Protein AF-A0A1R3JNY1-F1 (afdb_monomer_lite)

Secondary structure (DSSP, 8-state):
-PPPEEEEEEEEETTEEEEEEEETTSEEEEEEEEEEETTEEEEEEEEEETTTSS---

Organism: Corchorus capsularis (NCBI:txid210143)

Radius of gyration: 14.52 Å; chains: 1; bounding box: 42×26×34 Å

Structure (mmCIF, N/CA/C/O backbone):
data_AF-A0A1R3JNY1-F1
#
_entry.id   AF-A0A1R3JNY1-F1
#
loop_
_atom_site.group_PDB
_atom_site.id
_atom_site.type_symbol
_atom_site.label_atom_id
_atom_site.label_alt_id
_atom_site.label_comp_id
_atom_site.label_asym_id
_atom_site.label_entity_id
_atom_site.label_seq_id
_atom_site.pdbx_PDB_ins_code
_atom_site.Cartn_x
_atom_site.Cartn_y
_atom_site.Cartn_z
_atom_site.occupancy
_atom_site.B_iso_or_equiv
_atom_site.auth_seq_id
_atom_site.auth_comp_id
_atom_site.auth_asym_id
_atom_site.auth_atom_id
_atom_site.pdbx_PDB_model_num
ATOM 1 N N . MET A 1 1 ? 0.529 20.739 -18.303 1.00 60.19 1 MET A N 1
ATOM 2 C CA . MET A 1 1 ? 0.415 19.486 -19.086 1.00 60.19 1 MET A CA 1
ATOM 3 C C . MET A 1 1 ? 0.140 18.338 -18.113 1.00 60.19 1 MET A C 1
ATOM 5 O O . MET A 1 1 ? 0.928 18.163 -17.195 1.00 60.19 1 MET A O 1
ATOM 9 N N . ARG A 1 2 ? -1.003 17.635 -18.204 1.00 73.94 2 ARG A N 1
ATOM 10 C CA . ARG A 1 2 ? -1.308 16.480 -17.326 1.00 73.94 2 ARG A CA 1
ATOM 11 C C . ARG A 1 2 ? -0.581 15.253 -17.872 1.00 73.94 2 ARG A C 1
ATOM 13 O O . ARG A 1 2 ? -0.795 14.896 -19.024 1.00 73.94 2 ARG A O 1
ATOM 20 N N . ILE A 1 3 ? 0.260 14.621 -17.056 1.00 73.75 3 ILE A N 1
ATOM 21 C CA . ILE A 1 3 ? 0.885 13.344 -17.413 1.00 73.75 3 ILE A CA 1
ATOM 22 C C . ILE A 1 3 ? -0.229 12.285 -17.402 1.00 73.75 3 ILE A C 1
ATOM 24 O O . ILE A 1 3 ? -0.923 12.171 -16.381 1.00 73.75 3 ILE A O 1
ATOM 28 N N . PRO A 1 4 ? -0.452 11.540 -18.499 1.00 82.88 4 PRO A N 1
ATOM 29 C CA . PRO A 1 4 ? -1.426 10.459 -18.495 1.00 82.88 4 PRO A CA 1
ATOM 30 C C . PRO A 1 4 ? -1.048 9.446 -17.407 1.00 82.88 4 PRO A C 1
ATOM 32 O O . PRO A 1 4 ? 0.118 9.072 -17.248 1.00 82.88 4 PRO A O 1
ATOM 35 N N . SER A 1 5 ? -2.034 9.072 -16.591 1.00 86.44 5 SER A N 1
ATOM 36 C CA . SER A 1 5 ? -1.860 8.115 -15.500 1.00 86.44 5 SER A CA 1
ATOM 37 C C . SER A 1 5 ? -3.047 7.167 -15.447 1.00 86.44 5 SER A C 1
ATOM 39 O O . SER A 1 5 ? -4.189 7.600 -15.585 1.00 86.44 5 SER A O 1
ATOM 41 N N . LEU A 1 6 ? -2.747 5.884 -15.272 1.00 91.50 6 LEU A N 1
ATOM 42 C CA . LEU A 1 6 ? -3.708 4.816 -15.058 1.00 91.50 6 LEU A CA 1
ATOM 43 C C . LEU A 1 6 ? -3.832 4.590 -13.551 1.00 91.50 6 LEU A C 1
ATOM 45 O O . LEU A 1 6 ? -2.830 4.521 -12.843 1.00 91.50 6 LEU A O 1
ATOM 49 N N . TRP A 1 7 ? -5.054 4.498 -13.044 1.00 89.69 7 TRP A N 1
ATOM 50 C CA . TRP A 1 7 ? -5.325 4.238 -11.634 1.00 89.69 7 TRP A CA 1
ATOM 51 C C . TRP A 1 7 ? -6.447 3.212 -11.519 1.00 89.69 7 TRP A C 1
ATOM 53 O O . TRP A 1 7 ? -7.367 3.200 -12.334 1.00 89.69 7 TRP A O 1
ATOM 63 N N . GLY A 1 8 ? -6.355 2.370 -10.497 1.00 94.31 8 GLY A N 1
ATOM 64 C CA . GLY A 1 8 ? -7.389 1.425 -10.117 1.00 94.31 8 GLY A CA 1
ATOM 65 C C . GLY A 1 8 ? -7.510 1.343 -8.602 1.00 94.31 8 GLY A C 1
ATOM 66 O O . GLY A 1 8 ? -6.556 1.601 -7.862 1.00 94.31 8 GLY A O 1
ATOM 67 N N . GLN A 1 9 ? -8.699 0.976 -8.137 1.00 93.81 9 GLN A N 1
ATOM 68 C CA . GLN A 1 9 ? -8.931 0.627 -6.743 1.00 93.81 9 GLN A CA 1
ATOM 69 C C . GLN A 1 9 ? -9.739 -0.660 -6.651 1.00 93.81 9 GLN A C 1
ATOM 71 O O . GLN A 1 9 ? -10.600 -0.918 -7.491 1.00 93.81 9 GLN A O 1
ATOM 76 N N . HIS A 1 10 ? -9.478 -1.440 -5.612 1.00 92.25 10 HIS A N 1
ATOM 77 C CA . HIS A 1 10 ? -10.197 -2.667 -5.326 1.00 92.25 10 HIS A CA 1
ATOM 78 C C . HIS A 1 10 ? -10.386 -2.815 -3.816 1.00 92.25 10 HIS A C 1
ATOM 80 O O . HIS A 1 10 ? -9.447 -2.605 -3.047 1.00 92.25 10 HIS A O 1
ATOM 86 N N . ALA A 1 11 ? -11.606 -3.141 -3.395 1.00 92.38 11 ALA A N 1
ATOM 87 C CA . ALA A 1 11 ? -11.895 -3.495 -2.012 1.00 92.38 11 ALA A CA 1
ATOM 88 C C . ALA A 1 11 ? -11.669 -5.001 -1.853 1.00 92.38 11 ALA A C 1
ATOM 90 O O . ALA A 1 11 ? -12.352 -5.787 -2.503 1.00 92.38 11 ALA A O 1
ATOM 91 N N . LEU A 1 12 ? -10.691 -5.379 -1.028 1.00 87.19 12 LEU A N 1
ATOM 92 C CA . LEU A 1 12 ? -10.435 -6.780 -0.680 1.00 87.19 12 LEU A CA 1
ATOM 93 C C . LEU A 1 12 ? -11.458 -7.292 0.341 1.00 87.19 12 LEU A C 1
ATOM 95 O O . LEU A 1 12 ? -11.819 -8.462 0.316 1.00 87.19 12 LEU A O 1
ATOM 99 N N . ASP A 1 13 ? -11.923 -6.402 1.216 1.00 85.25 13 ASP A N 1
ATOM 100 C CA . ASP A 1 13 ? -13.000 -6.628 2.177 1.00 85.25 13 ASP A CA 1
ATOM 101 C C . ASP A 1 13 ? -13.661 -5.274 2.500 1.00 85.25 13 ASP A C 1
ATOM 103 O O . ASP A 1 13 ? -13.149 -4.223 2.100 1.00 85.25 13 ASP A O 1
ATOM 107 N N . VAL A 1 14 ? -14.765 -5.266 3.250 1.00 83.25 14 VAL A N 1
ATOM 108 C CA . VAL A 1 14 ? -15.492 -4.055 3.682 1.00 83.25 14 VAL A CA 1
ATOM 109 C C . VAL A 1 14 ? -14.561 -3.025 4.342 1.00 83.25 14 VAL A C 1
ATOM 111 O O . VAL A 1 14 ? -14.802 -1.823 4.247 1.00 83.25 14 VAL A O 1
ATOM 114 N N . THR A 1 15 ? -13.475 -3.486 4.966 1.00 84.81 15 THR A N 1
ATOM 115 C CA . THR A 1 15 ? -12.513 -2.669 5.719 1.00 84.81 15 THR A CA 1
ATOM 116 C C . THR A 1 15 ? -11.133 -2.542 5.070 1.00 84.81 15 THR A C 1
ATOM 118 O O . THR A 1 15 ? -10.269 -1.852 5.613 1.00 84.81 15 THR A O 1
ATOM 121 N N . THR A 1 16 ? -10.885 -3.195 3.928 1.00 89.94 16 THR A N 1
ATOM 122 C CA . THR A 1 16 ? -9.562 -3.201 3.282 1.00 89.94 16 THR A CA 1
ATOM 123 C C . THR A 1 16 ? -9.656 -2.748 1.835 1.00 89.94 16 THR A C 1
ATOM 125 O O . THR A 1 16 ? -10.257 -3.415 0.994 1.00 89.94 16 THR A O 1
ATOM 128 N N . ILE A 1 17 ? -9.013 -1.624 1.526 1.00 93.44 17 ILE A N 1
ATOM 129 C CA . ILE A 1 17 ? -8.986 -1.027 0.193 1.00 93.44 17 ILE A CA 1
ATOM 130 C C . ILE A 1 17 ? -7.550 -0.977 -0.305 1.00 93.44 17 ILE A C 1
ATOM 132 O O . ILE A 1 17 ? -6.659 -0.441 0.352 1.00 93.44 17 ILE A O 1
ATOM 136 N N . VAL A 1 18 ? -7.352 -1.465 -1.521 1.00 93.12 18 VAL A N 1
ATOM 137 C CA . VAL A 1 18 ? -6.101 -1.347 -2.258 1.00 93.12 18 VAL A CA 1
ATOM 138 C C . VAL A 1 18 ? -6.293 -0.363 -3.400 1.00 93.12 18 VAL A C 1
ATOM 140 O O . VAL A 1 18 ? -7.284 -0.408 -4.128 1.00 93.12 18 VAL A O 1
ATOM 143 N N . LYS A 1 19 ? -5.336 0.542 -3.566 1.00 94.62 19 LYS A N 1
ATOM 144 C CA . LYS 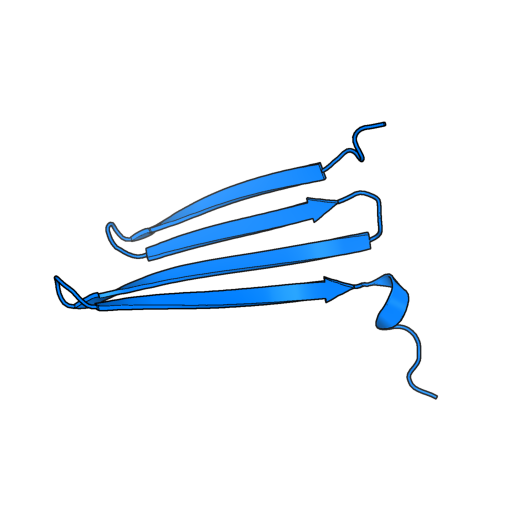A 1 19 ? -5.265 1.505 -4.659 1.00 94.62 19 LYS A CA 1
ATOM 145 C C . LYS A 1 19 ? -3.913 1.367 -5.326 1.00 94.62 19 LYS A C 1
ATOM 147 O O . LYS A 1 19 ? -2.888 1.346 -4.655 1.00 94.62 19 LYS A O 1
ATOM 152 N N . ALA A 1 20 ? -3.919 1.316 -6.644 1.00 93.56 20 ALA A N 1
ATOM 153 C CA . ALA A 1 20 ? -2.711 1.328 -7.444 1.00 93.56 20 ALA A CA 1
ATOM 154 C C . ALA A 1 20 ? -2.817 2.443 -8.476 1.00 93.56 20 ALA A C 1
ATOM 156 O O . ALA A 1 20 ? -3.888 2.718 -9.024 1.00 93.56 20 ALA A O 1
ATOM 157 N N . ARG A 1 21 ? -1.701 3.107 -8.738 1.00 92.19 21 ARG A N 1
ATOM 158 C CA . ARG A 1 21 ? -1.597 4.147 -9.749 1.00 92.19 21 ARG A CA 1
ATOM 159 C C . ARG A 1 21 ? -0.259 4.028 -10.449 1.00 92.19 21 ARG A C 1
ATOM 161 O O . ARG A 1 21 ? 0.773 3.907 -9.810 1.00 92.19 21 ARG A O 1
ATOM 168 N N . MET A 1 22 ? -0.273 4.131 -11.765 1.00 87.62 22 MET A N 1
ATOM 169 C CA . MET A 1 22 ? 0.925 4.187 -12.584 1.00 87.62 22 MET A CA 1
ATOM 170 C C . MET A 1 22 ? 0.836 5.400 -13.500 1.00 87.62 22 MET A C 1
ATOM 172 O O . MET A 1 22 ? -0.234 5.731 -14.013 1.00 87.62 22 MET A O 1
ATOM 176 N N . ASN A 1 23 ? 1.941 6.108 -13.686 1.00 86.50 23 ASN A N 1
ATOM 177 C CA . ASN A 1 23 ? 2.005 7.219 -14.625 1.00 86.50 23 ASN A CA 1
ATOM 178 C C . ASN A 1 23 ? 2.980 6.924 -15.769 1.00 86.50 23 ASN A C 1
ATOM 180 O O . ASN A 1 23 ? 3.899 6.117 -15.639 1.00 86.50 23 ASN A O 1
ATOM 184 N N . ASN A 1 24 ? 2.798 7.625 -16.890 1.00 79.44 24 ASN A N 1
ATOM 185 C CA . ASN A 1 24 ? 3.694 7.517 -18.046 1.00 79.44 24 ASN A CA 1
ATOM 186 C C . ASN A 1 24 ? 5.125 8.0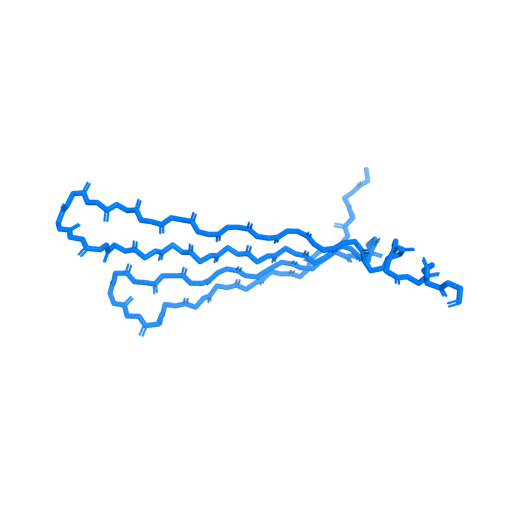16 -1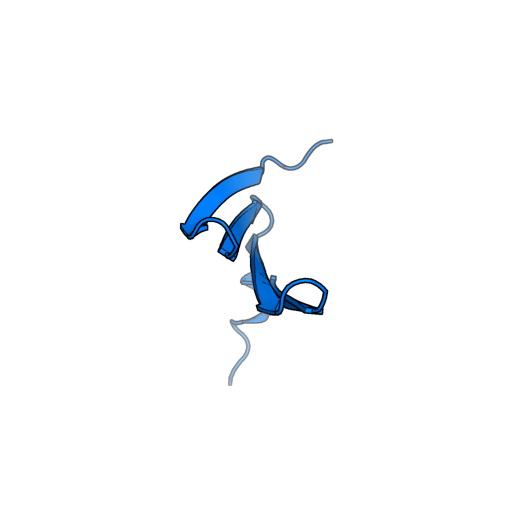7.779 1.00 79.44 24 ASN A C 1
ATOM 188 O O . ASN A 1 24 ? 5.975 7.905 -18.654 1.00 79.44 24 ASN A O 1
ATOM 192 N N . ALA A 1 25 ? 5.398 8.574 -16.597 1.00 81.31 25 ALA A N 1
ATOM 193 C CA . ALA A 1 25 ? 6.740 8.967 -16.185 1.00 81.31 25 ALA A CA 1
ATOM 194 C C . ALA A 1 25 ? 7.524 7.807 -15.542 1.00 81.31 25 ALA A C 1
ATOM 196 O O . ALA A 1 25 ? 8.623 8.028 -15.044 1.00 81.31 25 ALA A O 1
ATOM 197 N N . GLY A 1 26 ? 6.982 6.582 -15.540 1.00 80.31 26 GLY A N 1
ATOM 198 C CA . GLY A 1 26 ? 7.645 5.406 -14.970 1.00 80.31 26 GLY A CA 1
ATOM 199 C C . GLY A 1 26 ? 7.509 5.293 -13.450 1.00 80.31 26 GLY A C 1
ATOM 200 O O . GLY A 1 26 ? 8.186 4.456 -12.846 1.00 80.31 26 GLY A O 1
ATOM 201 N N . LYS A 1 27 ? 6.633 6.096 -12.828 1.00 87.44 27 LYS A N 1
ATOM 202 C CA . LYS A 1 27 ? 6.303 5.958 -11.408 1.00 87.44 27 LYS A CA 1
ATOM 203 C C . LYS A 1 27 ? 5.099 5.054 -11.215 1.00 87.44 27 LYS A C 1
ATOM 205 O O . LYS A 1 27 ? 4.045 5.280 -11.822 1.00 87.44 27 LYS A O 1
ATOM 210 N N . ALA A 1 28 ? 5.234 4.098 -10.311 1.00 90.06 28 ALA A N 1
ATOM 211 C CA . ALA A 1 28 ? 4.141 3.292 -9.799 1.00 90.06 28 ALA A CA 1
ATOM 212 C C . ALA A 1 28 ? 3.957 3.587 -8.308 1.00 90.06 28 ALA A C 1
ATOM 214 O O . ALA A 1 28 ? 4.923 3.614 -7.554 1.00 90.06 28 ALA A O 1
ATOM 215 N N . SER A 1 29 ? 2.725 3.801 -7.868 1.00 90.06 29 SER A N 1
ATOM 216 C CA . SER A 1 29 ? 2.377 3.934 -6.460 1.00 90.06 29 SER A CA 1
ATOM 217 C C . SER A 1 29 ? 1.275 2.958 -6.084 1.00 90.06 29 SER A C 1
ATOM 219 O O . SER A 1 29 ? 0.335 2.711 -6.842 1.00 90.06 29 SER A O 1
ATOM 221 N N . ALA A 1 30 ? 1.410 2.390 -4.895 1.00 92.88 30 ALA A N 1
ATOM 222 C CA . ALA A 1 30 ? 0.445 1.491 -4.297 1.00 92.88 30 ALA A CA 1
ATOM 223 C C . ALA A 1 30 ? 0.106 1.989 -2.893 1.00 92.88 30 ALA A C 1
ATOM 225 O O . ALA A 1 30 ? 0.974 2.449 -2.151 1.00 92.88 30 ALA A O 1
ATOM 226 N N . LEU A 1 31 ? -1.169 1.902 -2.537 1.00 93.75 31 LEU A N 1
ATOM 227 C CA . LEU A 1 31 ? -1.683 2.241 -1.224 1.00 93.75 31 LEU A CA 1
ATOM 228 C C . LEU A 1 31 ? -2.629 1.140 -0.775 1.00 93.75 31 LEU A C 1
ATOM 230 O O . LEU A 1 31 ? -3.585 0.810 -1.470 1.00 93.75 31 LEU A O 1
ATOM 234 N N . ILE A 1 32 ? -2.363 0.592 0.399 1.00 92.50 32 ILE A N 1
ATOM 235 C CA . ILE A 1 32 ? -3.214 -0.371 1.079 1.00 92.50 32 ILE A CA 1
ATOM 236 C C . ILE A 1 32 ? -3.689 0.313 2.346 1.00 92.50 32 ILE A C 1
ATOM 238 O O . ILE A 1 32 ? -2.882 0.743 3.166 1.00 92.50 32 ILE A O 1
ATOM 242 N N . GLN A 1 33 ? -4.998 0.429 2.491 1.00 93.38 33 GLN A N 1
ATOM 243 C CA . GLN A 1 33 ? -5.630 0.940 3.691 1.00 93.38 33 GLN A CA 1
ATOM 244 C C . GLN A 1 33 ? -6.467 -0.183 4.286 1.00 93.38 33 GLN A C 1
ATOM 246 O O . GLN A 1 33 ? -7.389 -0.665 3.635 1.00 93.38 33 GLN A O 1
ATOM 251 N N . GLN A 1 34 ? -6.135 -0.598 5.501 1.00 92.38 34 GLN A N 1
ATOM 252 C CA . GLN A 1 34 ? -6.805 -1.673 6.219 1.00 92.38 34 GLN A CA 1
ATOM 253 C C . GLN A 1 34 ? -7.253 -1.170 7.587 1.00 92.38 34 GLN A C 1
ATOM 255 O O . GLN A 1 34 ? -6.444 -0.656 8.360 1.00 92.38 34 GLN A O 1
ATOM 260 N N . GLU A 1 35 ? -8.529 -1.339 7.923 1.00 89.69 35 GLU A N 1
ATOM 261 C CA . GLU A 1 35 ? -8.983 -1.128 9.298 1.00 89.69 35 GLU A CA 1
ATOM 262 C C . GLU A 1 35 ? -8.635 -2.354 10.147 1.00 89.69 35 GLU A C 1
ATOM 264 O O . GLU A 1 35 ? -9.106 -3.464 9.908 1.00 89.69 35 GLU A O 1
ATOM 269 N N . TRP A 1 36 ? -7.782 -2.153 11.147 1.00 73.56 36 TRP A N 1
ATOM 270 C CA . TRP A 1 36 ? -7.326 -3.197 12.065 1.00 73.56 36 TRP A CA 1
ATOM 271 C C . TRP A 1 36 ? -8.312 -3.416 13.227 1.00 73.56 36 TRP A C 1
ATOM 273 O O . TRP A 1 36 ? -8.429 -4.510 13.769 1.00 73.56 36 TRP A O 1
ATOM 283 N N . HIS A 1 37 ? -9.041 -2.368 13.620 1.00 82.81 37 HIS A N 1
ATOM 284 C CA . HIS A 1 37 ? -10.117 -2.388 14.618 1.00 82.81 37 HIS A CA 1
ATOM 285 C C . HIS A 1 37 ? -11.061 -1.205 14.338 1.00 82.81 37 HIS A C 1
ATOM 287 O O . HIS A 1 37 ? -10.656 -0.277 13.644 1.00 82.81 37 HIS A O 1
ATOM 293 N N . ARG A 1 38 ? -12.271 -1.158 14.926 1.00 72.62 38 ARG A N 1
ATOM 294 C CA . ARG A 1 38 ? -13.321 -0.122 14.701 1.00 72.62 38 ARG A CA 1
ATOM 295 C C . ARG A 1 38 ? -12.883 1.360 14.821 1.00 72.62 38 ARG A C 1
ATOM 297 O O . ARG A 1 38 ? -13.694 2.250 14.590 1.00 72.62 38 ARG A O 1
ATOM 304 N N . ARG A 1 39 ? -11.642 1.645 15.234 1.00 79.44 39 ARG A N 1
ATOM 305 C CA . ARG A 1 39 ? -11.028 2.987 15.307 1.00 79.44 39 ARG A CA 1
ATOM 306 C C . ARG A 1 39 ? -9.561 3.044 14.863 1.00 79.44 39 ARG A C 1
ATOM 308 O O . ARG A 1 39 ? -8.933 4.089 14.995 1.00 79.44 39 ARG A O 1
ATOM 315 N N . SER A 1 40 ? -8.997 1.945 14.377 1.00 84.38 40 SER A N 1
ATOM 316 C CA . SER A 1 40 ? -7.582 1.864 14.018 1.00 84.38 40 SER A CA 1
ATOM 317 C C . SER A 1 40 ? -7.479 1.585 12.533 1.00 84.38 40 SER A C 1
ATOM 319 O O . SER A 1 40 ? -7.803 0.488 12.088 1.00 84.38 40 SER A O 1
ATOM 321 N N . VAL A 1 41 ? -7.031 2.585 11.780 1.00 89.38 41 VAL A N 1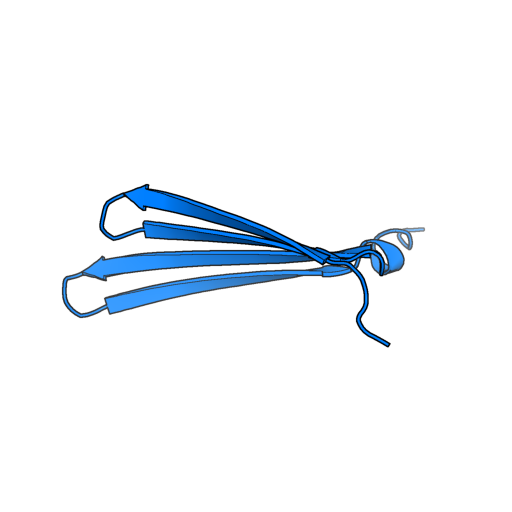
ATOM 322 C CA . VAL A 1 41 ? -6.765 2.461 10.347 1.00 89.38 41 VAL A CA 1
ATOM 323 C C . VAL A 1 41 ? -5.262 2.365 10.155 1.00 89.38 41 VAL A C 1
ATOM 325 O O . VAL A 1 41 ? -4.515 3.227 10.615 1.00 89.38 41 VAL A O 1
ATOM 328 N N . PHE A 1 42 ? -4.828 1.306 9.489 1.00 89.69 42 PHE A N 1
ATOM 329 C CA . PHE A 1 42 ? -3.452 1.109 9.084 1.00 89.69 42 PHE A CA 1
ATOM 330 C C . PHE A 1 42 ? -3.327 1.402 7.593 1.00 89.69 42 PHE A C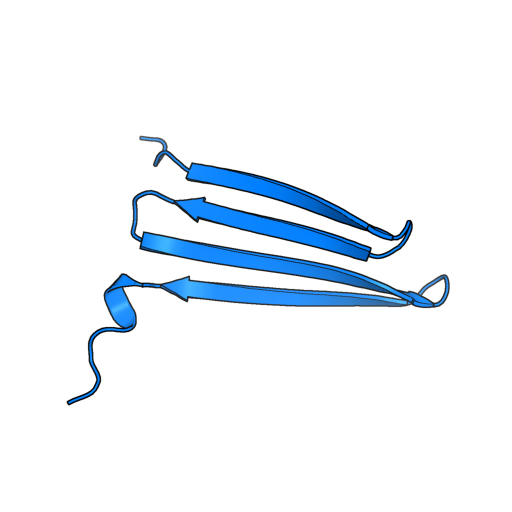 1
ATOM 332 O O . PHE A 1 42 ? -4.070 0.851 6.781 1.00 89.69 42 PHE A O 1
ATOM 339 N N . THR A 1 43 ? -2.386 2.270 7.235 1.00 92.69 43 THR A N 1
ATOM 340 C CA . THR A 1 43 ? -2.145 2.639 5.841 1.00 92.69 43 THR A CA 1
ATOM 341 C C . THR A 1 43 ? -0.699 2.348 5.494 1.00 92.69 43 THR A C 1
ATOM 343 O O . THR A 1 43 ? 0.215 2.902 6.099 1.00 92.69 43 THR A O 1
ATOM 346 N N . ILE A 1 44 ? -0.504 1.500 4.491 1.00 92.75 44 ILE A N 1
ATOM 347 C CA . ILE A 1 44 ? 0.794 1.223 3.887 1.00 92.75 44 ILE A CA 1
ATOM 348 C C . ILE A 1 44 ? 0.794 1.870 2.510 1.00 92.75 44 ILE A C 1
ATOM 350 O O . ILE A 1 44 ? -0.070 1.580 1.685 1.00 92.75 44 ILE A O 1
ATOM 354 N N . SER A 1 45 ? 1.768 2.731 2.244 1.00 92.25 45 SER A N 1
ATOM 355 C CA . SER A 1 45 ? 1.973 3.323 0.924 1.00 92.25 45 SER A CA 1
ATOM 356 C C . SER A 1 45 ? 3.397 3.081 0.453 1.00 92.25 45 SER A C 1
ATOM 358 O O . SER A 1 45 ? 4.338 3.277 1.220 1.00 92.25 45 SER A O 1
ATOM 360 N N . GLY A 1 46 ? 3.550 2.712 -0.812 1.00 92.19 46 GLY A N 1
ATOM 361 C CA . GLY A 1 46 ? 4.841 2.598 -1.477 1.00 92.19 46 GLY A CA 1
ATOM 362 C C . GLY A 1 46 ? 4.803 3.324 -2.813 1.00 92.19 46 GLY A C 1
ATOM 363 O O . GLY A 1 46 ? 3.837 3.191 -3.565 1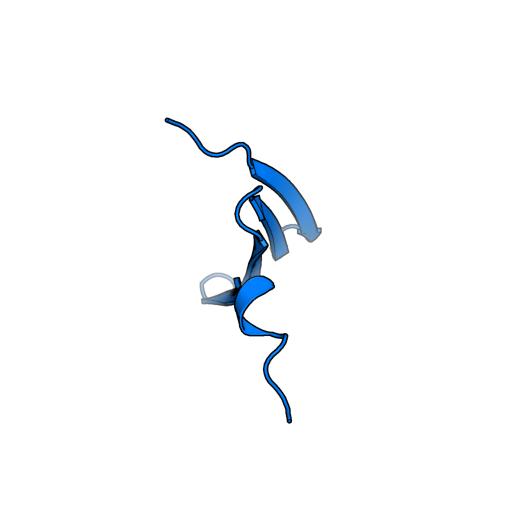.00 92.19 46 GLY A O 1
ATOM 364 N N . GLU A 1 47 ? 5.851 4.086 -3.106 1.00 90.75 47 GLU A N 1
ATOM 365 C CA . GLU A 1 47 ? 6.105 4.652 -4.430 1.00 90.75 47 GLU A CA 1
ATOM 366 C C . GLU A 1 47 ? 7.396 4.045 -4.972 1.00 90.75 47 GLU A C 1
ATOM 368 O O . GLU A 1 47 ? 8.394 3.925 -4.262 1.00 90.75 47 GLU A O 1
ATOM 373 N N . VAL A 1 48 ? 7.350 3.633 -6.230 1.00 86.81 48 VAL A N 1
ATOM 374 C CA . VAL A 1 48 ? 8.453 3.016 -6.945 1.00 86.81 48 VAL A CA 1
ATOM 375 C C . VAL A 1 48 ? 8.706 3.817 -8.211 1.00 86.81 48 VAL A C 1
ATOM 377 O O . VAL A 1 48 ? 7.849 3.926 -9.091 1.00 86.81 48 VAL A O 1
ATOM 380 N N . ASP A 1 49 ? 9.915 4.355 -8.305 1.00 85.19 49 ASP A N 1
ATOM 381 C CA . ASP A 1 49 ? 10.436 5.008 -9.498 1.00 85.19 49 ASP A CA 1
ATOM 382 C C . ASP A 1 49 ? 11.213 3.990 -10.340 1.00 85.19 49 ASP A C 1
ATOM 384 O O . ASP A 1 49 ? 12.379 3.690 -10.078 1.00 85.19 49 ASP A O 1
ATOM 388 N N . SER A 1 50 ? 10.577 3.467 -11.389 1.00 77.44 50 SER A N 1
ATOM 389 C CA . SER A 1 50 ? 11.170 2.433 -12.257 1.00 77.44 50 SER A CA 1
ATOM 390 C C . SER A 1 50 ? 12.425 2.932 -12.987 1.00 77.44 50 SER A C 1
ATOM 392 O O . SER A 1 50 ? 13.332 2.157 -13.275 1.00 77.44 50 SER A O 1
ATOM 394 N N . ASN A 1 51 ? 12.519 4.244 -13.223 1.00 76.38 51 ASN A N 1
ATOM 395 C CA . ASN A 1 51 ? 13.695 4.875 -13.832 1.00 76.38 51 ASN A CA 1
ATOM 396 C C . ASN A 1 51 ? 14.927 4.860 -12.913 1.00 76.38 51 ASN A C 1
ATOM 398 O O . ASN A 1 51 ? 16.050 4.961 -13.396 1.00 76.38 51 ASN A O 1
ATOM 402 N N . LEU A 1 52 ? 14.726 4.756 -11.595 1.00 70.19 52 LEU A N 1
ATOM 403 C CA . LEU A 1 52 ? 15.804 4.751 -10.602 1.00 70.19 52 LEU A CA 1
ATOM 404 C C . LEU A 1 52 ? 16.211 3.330 -10.189 1.00 70.19 52 LEU A C 1
ATOM 406 O O . LEU A 1 52 ? 17.290 3.145 -9.635 1.00 70.19 52 LEU A O 1
ATOM 410 N N . LEU A 1 53 ? 15.384 2.327 -10.502 1.00 67.31 53 LEU A N 1
ATOM 411 C CA . LEU A 1 53 ? 15.629 0.915 -10.189 1.00 67.31 53 LEU A CA 1
ATOM 412 C C . LEU A 1 53 ? 16.782 0.289 -10.996 1.00 67.31 53 LEU A C 1
ATOM 414 O O . LEU A 1 53 ? 17.380 -0.681 -10.544 1.00 67.31 53 LEU A O 1
ATOM 418 N N . THR A 1 54 ? 17.147 0.852 -12.154 1.00 60.22 54 THR A N 1
ATOM 419 C CA . THR A 1 54 ? 18.195 0.302 -13.046 1.00 60.22 54 THR A CA 1
ATOM 420 C C . THR A 1 54 ? 19.566 0.953 -12.811 1.00 60.22 54 THR A C 1
ATOM 422 O O . THR A 1 54 ? 20.206 1.462 -13.729 1.00 60.22 54 THR A O 1
ATOM 425 N N . ARG A 1 55 ? 20.022 0.960 -11.556 1.00 60.47 55 ARG A N 1
ATOM 426 C CA . ARG A 1 55 ? 21.413 1.265 -11.171 1.00 60.47 55 ARG A CA 1
ATOM 427 C C . ARG A 1 55 ? 21.838 0.380 -9.996 1.00 60.47 55 ARG A C 1
ATOM 429 O O . ARG A 1 55 ? 22.113 0.866 -8.905 1.00 60.47 55 ARG A O 1
ATOM 436 N N . ALA A 1 56 ? 21.883 -0.925 -10.228 1.00 59.88 56 ALA A N 1
ATOM 437 C CA . ALA A 1 56 ? 22.772 -1.804 -9.478 1.00 59.88 56 ALA A CA 1
ATOM 438 C C . ALA A 1 56 ? 23.960 -2.127 -10.409 1.00 59.88 56 ALA A C 1
ATOM 440 O O . ALA A 1 56 ? 23.692 -2.502 -11.553 1.00 59.88 56 ALA A O 1
ATOM 441 N N . PRO A 1 57 ? 25.221 -1.873 -10.004 1.00 58.47 57 PRO A N 1
ATOM 442 C CA . PRO A 1 57 ? 26.394 -2.321 -10.756 1.00 58.47 57 PRO A CA 1
ATOM 443 C C . PRO A 1 57 ? 26.479 -3.849 -10.830 1.00 58.47 57 PRO A C 1
ATOM 445 O O . PRO A 1 57 ? 25.952 -4.518 -9.910 1.00 58.47 57 PRO A O 1
#

InterPro domains:
  IPR001925 Porin, eukaryotic type [PTHR11743] (9-54)
  IPR023614 Porin domain superfamily [G3DSA:2.40.160.10] (5-57)
  IPR027246 Eukaryotic porin/Tom40 [PF01459] (9-51)

Foldseek 3Di:
DDFDKDKDKDAPDPFWIKIWMDTPQQKIKIKIWGAPDPPDIDIDIDIDRRVVVPDDD

pLDDT: mean 84.22, std 10.15, range [58.47, 94.62]

Sequence (57 aa):
MRIPSLWGQHALDVTTIVKARMNNAGKASALIQQEWHRRSVFTISGEVDSNLLTRAP